Protein AF-A0A2I0VWD5-F1 (afdb_monomer_lite)

InterPro domains:
  IPR056697 Domain of unknown function DUF7795 [PF25071] (15-133)

Radius of gyration: 34.35 Å; chains: 1; bounding box: 67×24×107 Å

Structure (mmCIF, N/CA/C/O backbone):
data_AF-A0A2I0VWD5-F1
#
_entry.id   AF-A0A2I0VWD5-F1
#
loop_
_atom_site.group_PDB
_atom_site.id
_atom_site.type_symbol
_atom_site.label_atom_id
_atom_site.label_alt_id
_atom_site.label_comp_id
_atom_site.label_asym_id
_atom_site.label_entity_id
_atom_site.label_seq_id
_atom_site.pdbx_PDB_ins_code
_atom_site.Cartn_x
_atom_site.Cartn_y
_atom_site.Cartn_z
_atom_site.occupancy
_atom_site.B_iso_or_equiv
_atom_site.auth_seq_id
_atom_site.auth_comp_id
_atom_site.auth_asym_id
_atom_site.auth_atom_id
_atom_site.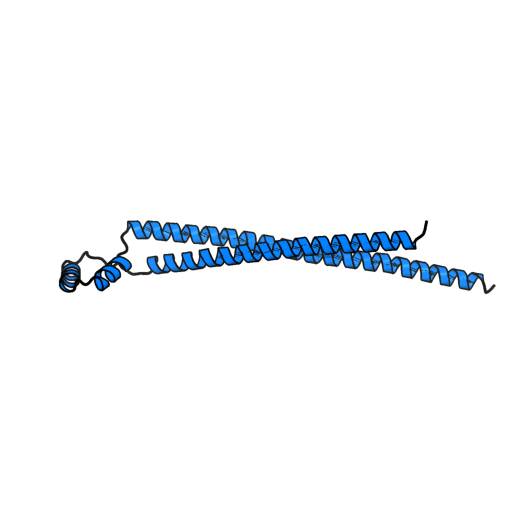pdbx_PDB_model_num
ATOM 1 N N . MET A 1 1 ? 25.908 10.508 -45.726 1.00 53.97 1 MET A N 1
ATOM 2 C CA . MET A 1 1 ? 24.973 10.726 -44.603 1.00 53.97 1 MET A CA 1
ATOM 3 C C . MET A 1 1 ? 25.135 9.474 -43.793 1.00 53.97 1 MET A C 1
ATOM 5 O O . MET A 1 1 ? 24.752 8.406 -44.255 1.00 53.97 1 MET A O 1
ATOM 9 N N . ASP A 1 2 ? 25.972 9.599 -42.779 1.00 61.66 2 ASP A N 1
ATOM 10 C CA . ASP A 1 2 ? 26.918 8.547 -42.441 1.00 61.66 2 ASP A CA 1
ATOM 11 C C . ASP A 1 2 ? 26.280 7.598 -41.437 1.00 61.66 2 ASP A C 1
ATOM 13 O O . ASP A 1 2 ? 25.639 8.041 -40.486 1.00 61.66 2 ASP A O 1
ATOM 17 N N . HIS A 1 3 ? 26.426 6.294 -41.679 1.00 63.81 3 HIS A N 1
ATOM 18 C CA . HIS A 1 3 ? 25.896 5.229 -40.823 1.00 63.81 3 HIS A CA 1
ATOM 19 C C . HIS A 1 3 ? 26.269 5.414 -39.342 1.00 63.81 3 HIS A C 1
ATOM 21 O O . HIS A 1 3 ? 25.515 5.005 -38.468 1.00 63.81 3 HIS A O 1
ATOM 27 N N . GLU A 1 4 ? 27.386 6.086 -39.072 1.00 67.25 4 GLU A N 1
ATOM 28 C CA . GLU A 1 4 ? 27.873 6.444 -37.739 1.00 67.25 4 GLU A CA 1
ATOM 29 C C . GLU A 1 4 ? 26.932 7.413 -36.996 1.00 67.25 4 GLU A C 1
ATOM 31 O O . GLU A 1 4 ? 26.624 7.188 -35.831 1.00 67.25 4 GLU A O 1
ATOM 36 N N . VAL A 1 5 ? 26.366 8.411 -37.687 1.00 72.38 5 VAL A N 1
ATOM 37 C CA . VAL A 1 5 ? 25.416 9.379 -37.101 1.00 72.38 5 VAL A CA 1
ATOM 38 C C . VAL A 1 5 ? 24.067 8.724 -36.784 1.00 72.38 5 VAL A C 1
ATOM 40 O O . VAL A 1 5 ? 23.422 9.068 -35.799 1.00 72.38 5 VAL A O 1
ATOM 43 N N . LEU A 1 6 ? 23.634 7.759 -37.604 1.00 71.50 6 LEU A N 1
ATOM 44 C CA . LEU A 1 6 ? 22.399 7.001 -37.355 1.00 71.50 6 LEU A CA 1
ATOM 45 C C . LEU A 1 6 ? 22.547 6.023 -36.181 1.00 71.50 6 LEU A C 1
ATOM 47 O O . LEU A 1 6 ? 21.576 5.777 -35.470 1.00 71.50 6 LEU A O 1
ATOM 51 N N . LEU A 1 7 ? 23.748 5.473 -35.981 1.00 70.31 7 LEU A N 1
ATOM 52 C CA . LEU A 1 7 ? 24.049 4.580 -34.865 1.00 70.31 7 LEU A CA 1
ATOM 53 C C . LEU A 1 7 ? 24.069 5.345 -33.532 1.00 70.31 7 LEU A C 1
ATOM 55 O O . LEU A 1 7 ? 23.516 4.868 -32.545 1.00 70.31 7 LEU A O 1
ATOM 59 N N . GLU A 1 8 ? 24.669 6.536 -33.518 1.00 76.19 8 GLU A N 1
ATOM 60 C CA . GLU A 1 8 ? 24.737 7.405 -32.338 1.00 76.19 8 GLU A CA 1
ATOM 61 C C . GLU A 1 8 ? 23.337 7.880 -31.903 1.00 76.19 8 GLU A C 1
ATOM 63 O O . GLU A 1 8 ? 22.982 7.743 -30.734 1.00 76.19 8 GLU A O 1
ATOM 68 N N . ASP A 1 9 ? 22.486 8.298 -32.850 1.00 78.31 9 ASP A N 1
ATOM 69 C CA . ASP A 1 9 ? 21.091 8.701 -32.584 1.00 78.31 9 ASP A CA 1
ATOM 70 C C . ASP A 1 9 ? 20.228 7.539 -32.040 1.00 78.31 9 ASP A C 1
ATOM 72 O O . ASP A 1 9 ? 19.385 7.723 -31.158 1.00 78.31 9 ASP A O 1
ATOM 76 N N . LEU A 1 10 ? 20.460 6.308 -32.519 1.00 76.06 10 LEU A N 1
ATOM 77 C CA . LEU A 1 10 ? 19.761 5.112 -32.032 1.00 76.06 10 LEU A CA 1
ATOM 78 C C . LEU A 1 10 ? 20.176 4.738 -30.599 1.00 76.06 10 LEU A C 1
ATOM 80 O O . LEU A 1 10 ? 19.326 4.343 -29.789 1.00 76.06 10 LEU A O 1
ATOM 84 N N . ILE A 1 11 ? 21.465 4.871 -30.277 1.00 80.44 11 ILE A N 1
ATOM 85 C CA . ILE A 1 11 ? 21.999 4.618 -28.934 1.00 80.44 11 ILE A CA 1
ATOM 86 C C . ILE A 1 11 ? 21.446 5.649 -27.948 1.00 80.44 11 ILE A C 1
ATOM 88 O O . ILE A 1 11 ? 20.900 5.250 -26.917 1.00 80.44 11 ILE A O 1
ATOM 92 N N . ASP A 1 12 ? 21.505 6.940 -28.281 1.00 83.31 12 ASP A N 1
ATOM 93 C CA . ASP A 1 12 ? 20.988 8.015 -27.426 1.00 83.31 12 ASP A CA 1
ATOM 94 C C . ASP A 1 12 ? 19.497 7.821 -27.132 1.00 83.31 12 ASP A C 1
ATOM 96 O O . ASP A 1 12 ? 19.069 7.827 -25.976 1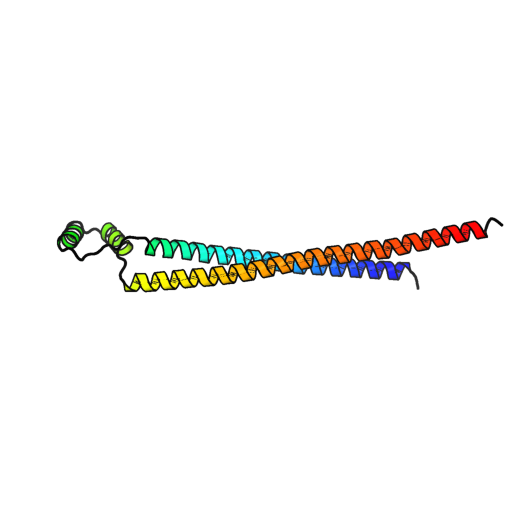.00 83.31 12 ASP A O 1
ATOM 100 N N . LYS A 1 13 ? 18.701 7.502 -28.158 1.00 84.94 13 LYS A N 1
ATOM 101 C CA . LYS A 1 13 ? 17.270 7.224 -27.990 1.00 84.94 13 LYS A CA 1
ATOM 102 C C . LYS A 1 13 ? 16.995 6.013 -27.092 1.00 84.94 13 LYS A C 1
ATOM 104 O O . LYS A 1 13 ? 16.021 6.004 -26.329 1.00 84.94 13 LYS A O 1
ATOM 109 N N . THR A 1 14 ? 17.826 4.977 -27.180 1.00 86.94 14 THR A N 1
ATOM 110 C CA . THR A 1 14 ? 17.715 3.782 -26.331 1.00 86.94 14 THR A CA 1
ATOM 111 C C . THR A 1 14 ? 18.040 4.120 -24.877 1.00 86.94 14 THR A C 1
ATOM 113 O O . THR A 1 14 ? 17.294 3.731 -23.974 1.00 86.94 14 THR A O 1
ATOM 116 N N . VAL A 1 15 ? 19.107 4.888 -24.646 1.00 89.62 15 VAL A N 1
ATOM 117 C CA . VAL A 1 15 ? 19.515 5.361 -23.316 1.00 89.62 15 VAL A CA 1
ATOM 118 C C . VAL A 1 15 ? 18.426 6.228 -22.686 1.00 89.62 15 VAL A C 1
ATOM 120 O O . VAL A 1 15 ? 18.038 5.963 -21.547 1.00 89.62 15 VAL A O 1
ATOM 123 N N . ASP A 1 16 ? 17.869 7.185 -23.429 1.00 91.12 16 ASP A N 1
ATOM 124 C CA . ASP A 1 16 ? 16.774 8.041 -22.961 1.00 91.12 16 ASP A CA 1
ATOM 125 C C . ASP A 1 16 ? 15.539 7.223 -22.566 1.00 91.12 16 ASP A C 1
ATOM 127 O O . ASP A 1 16 ? 14.920 7.456 -21.524 1.00 91.12 16 ASP A O 1
ATOM 131 N N . THR A 1 17 ? 15.202 6.207 -23.365 1.00 92.88 17 THR A N 1
ATOM 132 C CA . THR A 1 17 ? 14.058 5.330 -23.086 1.00 92.88 17 THR A CA 1
ATOM 133 C C . THR A 1 17 ? 14.280 4.512 -21.811 1.00 92.88 17 THR A C 1
ATOM 135 O O . THR A 1 17 ? 13.387 4.424 -20.965 1.00 92.88 17 THR A O 1
ATOM 138 N N . ILE A 1 18 ? 15.473 3.937 -21.631 1.00 92.94 18 ILE A N 1
ATOM 139 C CA . ILE A 1 18 ? 15.828 3.189 -20.415 1.00 92.94 18 ILE A CA 1
ATOM 140 C C . ILE A 1 18 ? 15.822 4.112 -19.195 1.00 92.94 18 ILE A C 1
ATOM 142 O O . ILE A 1 18 ? 15.315 3.731 -18.136 1.00 92.94 18 ILE A O 1
ATOM 146 N N . PHE A 1 19 ? 16.347 5.329 -19.335 1.00 94.12 19 PHE A N 1
ATOM 147 C CA . PHE A 1 19 ? 16.345 6.315 -18.263 1.00 94.12 19 PHE A CA 1
ATOM 148 C C . PHE A 1 19 ? 14.917 6.675 -17.842 1.00 94.12 19 PHE A C 1
ATOM 150 O O . PHE A 1 19 ? 14.618 6.700 -16.647 1.00 94.12 19 PHE A O 1
ATOM 157 N N . GLN A 1 20 ? 14.004 6.859 -18.798 1.00 96.62 20 GLN A N 1
ATOM 158 C CA . GLN A 1 20 ? 12.598 7.116 -18.495 1.00 96.62 20 GLN A CA 1
ATOM 159 C C . GLN A 1 20 ? 11.940 5.941 -17.753 1.00 96.62 20 GLN A C 1
ATOM 161 O O . GLN A 1 20 ? 11.239 6.160 -16.765 1.00 96.62 20 GLN A O 1
ATOM 166 N N . ILE A 1 21 ? 12.216 4.696 -18.157 1.00 96.75 21 ILE A N 1
ATOM 167 C CA . ILE A 1 21 ? 11.727 3.504 -17.443 1.00 96.75 21 ILE A CA 1
ATOM 168 C C . ILE A 1 21 ? 12.260 3.468 -16.009 1.00 96.75 21 ILE A C 1
ATOM 170 O O . ILE A 1 21 ? 11.514 3.146 -15.085 1.00 96.75 21 ILE A O 1
ATOM 174 N N . PHE A 1 22 ? 13.530 3.820 -15.802 1.00 95.94 22 PHE A N 1
ATOM 175 C CA . PHE A 1 22 ? 14.112 3.903 -14.465 1.00 95.94 22 PHE A CA 1
ATOM 176 C C . PHE A 1 22 ? 13.421 4.970 -13.606 1.00 95.94 22 PHE A C 1
ATOM 178 O O . PHE A 1 22 ? 13.079 4.700 -12.453 1.00 95.94 22 PHE A O 1
ATOM 185 N N . VAL A 1 23 ? 13.159 6.156 -14.160 1.00 98.12 23 VAL A N 1
ATOM 186 C CA . VAL A 1 23 ? 12.415 7.219 -13.467 1.00 98.12 23 VAL A CA 1
ATOM 187 C C . VAL A 1 23 ? 11.016 6.738 -13.072 1.00 98.12 23 VAL A C 1
ATOM 189 O O . VAL A 1 23 ? 10.614 6.895 -11.916 1.00 98.12 23 VAL A O 1
ATOM 192 N N . ASP A 1 24 ? 10.294 6.099 -13.993 1.00 98.25 24 ASP A N 1
ATOM 193 C CA . ASP A 1 24 ? 8.957 5.566 -13.727 1.00 98.25 24 ASP A CA 1
ATOM 194 C C . ASP A 1 24 ? 8.982 4.461 -12.664 1.00 98.25 24 ASP A C 1
ATOM 196 O O . ASP A 1 24 ? 8.124 4.433 -11.774 1.00 98.25 24 ASP A O 1
ATOM 200 N N . PHE A 1 25 ? 9.996 3.594 -12.705 1.00 98.19 25 PHE A N 1
ATOM 201 C CA . PHE A 1 25 ? 10.218 2.541 -11.718 1.00 98.19 25 PHE A CA 1
ATOM 202 C C . PHE A 1 25 ? 10.432 3.133 -10.322 1.00 98.19 25 PHE A C 1
ATOM 204 O O . PHE A 1 25 ? 9.732 2.766 -9.378 1.00 98.19 25 PHE A O 1
ATOM 211 N N . MET A 1 26 ? 11.331 4.113 -10.192 1.00 98.25 26 MET A N 1
ATOM 212 C CA . MET A 1 26 ? 11.594 4.788 -8.919 1.00 98.25 26 MET A CA 1
ATOM 213 C C . MET A 1 26 ? 10.349 5.499 -8.379 1.00 98.25 26 MET A C 1
ATOM 215 O O . MET A 1 26 ? 10.068 5.432 -7.182 1.00 98.25 26 MET A O 1
ATOM 219 N N . ALA A 1 27 ? 9.546 6.110 -9.254 1.00 98.31 27 ALA A N 1
ATOM 220 C CA . ALA A 1 27 ? 8.281 6.717 -8.858 1.00 98.31 27 ALA A CA 1
ATOM 221 C C . ALA A 1 27 ? 7.268 5.684 -8.328 1.00 98.31 27 ALA A C 1
ATOM 223 O O . ALA A 1 27 ? 6.472 5.999 -7.441 1.00 98.31 27 ALA A O 1
ATOM 224 N N . ARG A 1 28 ? 7.266 4.448 -8.849 1.00 98.31 28 ARG A N 1
ATOM 225 C CA . ARG A 1 28 ? 6.420 3.361 -8.325 1.00 98.31 28 ARG A CA 1
ATOM 226 C C . ARG A 1 28 ? 6.939 2.777 -7.017 1.00 98.31 28 ARG A C 1
ATOM 228 O O . ARG A 1 28 ? 6.118 2.512 -6.142 1.00 98.31 28 ARG A O 1
ATOM 235 N N . CYS A 1 29 ? 8.255 2.678 -6.835 1.00 98.00 29 CYS A N 1
ATOM 236 C CA . CYS A 1 29 ? 8.849 2.334 -5.541 1.00 98.00 29 CYS A CA 1
ATOM 237 C C . CYS A 1 29 ? 8.448 3.340 -4.452 1.00 98.00 29 CYS A C 1
ATOM 239 O O . CYS A 1 29 ? 7.953 2.931 -3.407 1.00 98.00 29 CYS A O 1
ATOM 241 N N . ALA A 1 30 ? 8.550 4.645 -4.727 1.00 98.38 30 ALA A N 1
ATOM 242 C CA . ALA A 1 30 ? 8.150 5.683 -3.773 1.00 98.38 30 ALA A CA 1
ATOM 243 C C . ALA A 1 30 ? 6.664 5.571 -3.377 1.00 98.38 30 ALA A C 1
ATOM 245 O O . ALA A 1 30 ? 6.325 5.572 -2.197 1.00 98.38 30 ALA A O 1
ATOM 246 N N . LYS A 1 31 ? 5.765 5.373 -4.352 1.00 97.94 31 LYS A N 1
ATOM 247 C CA . LYS A 1 31 ? 4.333 5.142 -4.076 1.00 97.94 31 LYS A CA 1
ATOM 248 C C . LYS A 1 31 ? 4.084 3.884 -3.246 1.00 97.94 31 LYS A C 1
ATOM 250 O O . LYS A 1 31 ? 3.145 3.847 -2.453 1.00 97.94 31 LYS A O 1
ATOM 255 N N . PHE A 1 32 ? 4.880 2.838 -3.454 1.00 97.62 32 PHE A N 1
ATOM 256 C CA . PHE A 1 32 ? 4.781 1.612 -2.671 1.00 97.62 32 PHE A CA 1
ATOM 257 C C . PHE A 1 32 ? 5.200 1.849 -1.213 1.00 97.62 32 PHE A C 1
ATOM 259 O O . PHE A 1 32 ? 4.511 1.387 -0.306 1.00 97.62 32 PHE A O 1
ATOM 266 N N . GLU A 1 33 ? 6.271 2.611 -0.980 1.00 97.56 33 GLU A N 1
ATOM 267 C CA . GLU A 1 33 ? 6.711 3.010 0.364 1.00 97.56 33 GLU A CA 1
ATOM 268 C C . GLU A 1 33 ? 5.649 3.850 1.089 1.00 97.56 33 GLU A C 1
ATOM 270 O O . GLU A 1 33 ? 5.302 3.544 2.229 1.00 97.56 33 GLU A O 1
ATOM 275 N N . GLU A 1 34 ? 5.055 4.839 0.412 1.00 97.31 34 GLU A N 1
ATOM 276 C CA . GLU A 1 34 ? 3.944 5.638 0.955 1.00 97.31 34 GLU A CA 1
ATOM 277 C C . GLU A 1 34 ? 2.750 4.760 1.362 1.00 97.31 34 GLU A C 1
ATOM 279 O O . GLU A 1 34 ? 2.126 4.956 2.409 1.00 97.31 34 GLU A O 1
ATOM 284 N N . LEU A 1 35 ? 2.425 3.763 0.536 1.00 96.75 35 LEU A N 1
ATOM 285 C CA . LEU A 1 35 ? 1.341 2.827 0.809 1.00 96.75 35 LEU A CA 1
ATOM 286 C C . LEU A 1 35 ? 1.659 1.914 2.000 1.00 96.75 35 LEU A C 1
ATOM 288 O O . LEU A 1 35 ? 0.761 1.609 2.790 1.00 96.75 35 LEU A O 1
ATOM 292 N N . ALA A 1 36 ? 2.917 1.491 2.138 1.00 95.62 36 ALA A N 1
ATOM 293 C CA . ALA A 1 36 ? 3.383 0.672 3.250 1.00 95.62 36 ALA A CA 1
ATOM 294 C C . ALA A 1 36 ? 3.311 1.437 4.581 1.00 95.62 36 ALA A C 1
ATOM 296 O O . ALA A 1 36 ? 2.749 0.910 5.543 1.00 95.62 36 ALA A O 1
ATOM 297 N N . ASP A 1 37 ? 3.782 2.687 4.616 1.00 96.62 37 ASP A N 1
ATOM 298 C CA . ASP A 1 37 ? 3.705 3.563 5.795 1.00 96.62 37 ASP A CA 1
ATOM 299 C C . ASP A 1 37 ? 2.248 3.806 6.219 1.00 96.62 37 ASP A C 1
ATOM 301 O O . ASP A 1 37 ? 1.846 3.569 7.366 1.00 96.62 37 ASP A O 1
ATOM 305 N N . ALA A 1 38 ? 1.393 4.157 5.256 1.00 95.19 38 ALA A N 1
ATOM 306 C CA . ALA A 1 38 ? -0.025 4.339 5.526 1.00 95.19 38 ALA A CA 1
ATOM 307 C C . ALA A 1 38 ? -0.688 3.027 6.005 1.00 95.19 38 ALA A C 1
ATOM 309 O O . ALA A 1 38 ? -1.553 3.046 6.887 1.00 95.19 38 ALA A O 1
ATOM 310 N N . GLY A 1 39 ? -0.280 1.880 5.451 1.00 95.50 39 GLY A N 1
ATOM 311 C CA . GLY A 1 39 ? -0.718 0.549 5.873 1.00 95.50 39 GLY A CA 1
ATOM 312 C C . GLY A 1 39 ? -0.323 0.216 7.312 1.00 95.50 39 GLY A C 1
ATOM 313 O O . GLY A 1 39 ? -1.157 -0.284 8.072 1.00 95.50 39 GLY A O 1
ATOM 314 N N . GLU A 1 40 ? 0.898 0.556 7.728 1.00 95.75 40 GLU A N 1
ATOM 315 C CA . GLU A 1 40 ? 1.349 0.402 9.115 1.00 95.75 40 GLU A CA 1
ATOM 316 C C . GLU A 1 40 ? 0.454 1.192 10.081 1.00 95.75 40 GLU A C 1
ATOM 318 O O . GLU A 1 40 ? 0.028 0.670 11.119 1.00 95.75 40 GLU A O 1
ATOM 323 N N . GLY A 1 41 ? 0.092 2.426 9.716 1.00 94.69 41 GLY A N 1
ATOM 324 C CA . GLY A 1 41 ? -0.843 3.248 10.484 1.00 94.69 41 GLY A CA 1
ATOM 325 C C . GLY A 1 41 ? -2.190 2.553 10.719 1.00 94.69 41 GLY A C 1
ATOM 326 O O . GLY A 1 41 ? -2.673 2.484 11.857 1.00 94.69 41 GLY A O 1
ATOM 327 N N . PHE A 1 42 ? -2.779 1.973 9.668 1.00 93.38 42 PHE A N 1
ATOM 328 C CA . PHE A 1 42 ? -4.043 1.239 9.784 1.00 93.38 42 PHE A CA 1
ATOM 329 C C . PHE A 1 42 ? -3.909 -0.068 10.566 1.00 93.38 42 PHE A C 1
ATOM 331 O O . PHE A 1 42 ? -4.818 -0.384 11.334 1.00 93.38 42 PHE A O 1
ATOM 338 N N . LEU A 1 43 ? -2.796 -0.798 10.440 1.00 94.94 43 LEU A N 1
ATOM 339 C CA . LEU A 1 43 ? -2.528 -1.993 11.250 1.00 94.94 43 LEU A CA 1
ATOM 340 C C . LEU A 1 43 ? -2.454 -1.648 12.737 1.00 94.94 43 LEU A C 1
ATOM 342 O O . LEU A 1 43 ? -3.085 -2.309 13.562 1.00 94.94 43 LEU A O 1
ATOM 346 N N . ARG A 1 44 ? -1.744 -0.574 13.091 1.00 93.94 44 ARG A N 1
ATOM 347 C CA . ARG A 1 44 ? -1.663 -0.096 14.477 1.00 93.94 44 ARG A CA 1
ATOM 348 C C . ARG A 1 44 ? -3.043 0.279 15.021 1.00 93.94 44 ARG A C 1
ATOM 350 O O . ARG A 1 44 ? -3.364 -0.049 16.164 1.00 93.94 44 ARG A O 1
ATOM 357 N N . GLY A 1 45 ? -3.865 0.942 14.203 1.00 90.69 45 GLY A N 1
ATOM 358 C CA . GLY A 1 45 ? -5.261 1.246 14.525 1.00 90.69 45 GLY A CA 1
ATOM 359 C C . GLY A 1 45 ? -6.100 -0.017 14.727 1.00 90.69 45 GLY A C 1
ATOM 360 O O . GLY A 1 45 ? -6.801 -0.136 15.729 1.00 90.69 45 GLY A O 1
ATOM 361 N N . PHE A 1 46 ? -5.962 -0.994 13.831 1.00 91.75 46 PHE A N 1
ATOM 362 C CA . PHE A 1 46 ? -6.657 -2.275 13.907 1.00 91.75 46 PHE A CA 1
ATOM 363 C C . PHE A 1 46 ? -6.334 -3.020 15.209 1.00 91.75 46 PHE A C 1
ATOM 365 O O . PHE A 1 46 ? -7.250 -3.407 15.931 1.00 91.75 46 PHE A O 1
ATOM 372 N N . TYR A 1 47 ? -5.050 -3.162 15.559 1.00 90.38 47 TYR A N 1
ATOM 373 C CA . TYR A 1 47 ? -4.641 -3.828 16.800 1.00 90.38 47 TYR A CA 1
ATOM 374 C C . TYR A 1 47 ? -5.148 -3.108 18.049 1.00 90.38 47 TYR A C 1
ATOM 376 O O . TYR A 1 47 ? -5.612 -3.756 18.986 1.00 90.38 47 TYR A O 1
ATOM 384 N N . ARG A 1 48 ? -5.109 -1.771 18.057 1.00 87.75 48 ARG A N 1
ATOM 385 C CA . ARG A 1 48 ? -5.635 -0.965 19.165 1.00 87.75 48 ARG A CA 1
ATOM 386 C C . ARG A 1 48 ? -7.124 -1.224 19.384 1.00 87.75 48 ARG A C 1
ATOM 388 O O . ARG A 1 48 ? -7.534 -1.510 20.504 1.00 87.75 48 ARG A O 1
ATOM 395 N N . GLU A 1 49 ? -7.928 -1.130 18.330 1.00 86.50 49 GLU A N 1
ATOM 396 C CA . GLU A 1 49 ? -9.379 -1.316 18.432 1.00 86.50 49 GLU A CA 1
ATOM 397 C C . GLU A 1 49 ? -9.737 -2.781 18.741 1.00 86.50 49 GLU A C 1
ATOM 399 O O . GLU A 1 49 ? -10.662 -3.045 19.512 1.00 86.50 49 GLU A O 1
ATOM 404 N N . GLN A 1 50 ? -8.964 -3.743 18.224 1.00 86.75 50 GLN A N 1
ATOM 405 C CA . GLN A 1 50 ? -9.110 -5.161 18.555 1.00 86.75 50 GLN A CA 1
ATOM 406 C C . GLN A 1 50 ? -8.860 -5.424 20.042 1.00 86.75 50 GLN A C 1
ATOM 408 O O . GLN A 1 50 ? -9.623 -6.161 20.666 1.00 86.75 50 GLN A O 1
ATOM 413 N N . GLU A 1 51 ? -7.816 -4.824 20.613 1.00 84.88 51 GLU A N 1
ATOM 414 C CA . GLU A 1 51 ? -7.493 -4.972 22.030 1.00 84.88 51 GLU A CA 1
ATOM 415 C C . GLU A 1 51 ? -8.618 -4.423 22.910 1.00 84.88 51 GLU A C 1
ATOM 417 O O . GLU A 1 51 ? -9.050 -5.085 23.851 1.00 84.88 51 GLU A O 1
ATOM 422 N N . ILE A 1 52 ? -9.182 -3.266 22.552 1.00 78.88 52 ILE A N 1
ATOM 423 C CA . ILE A 1 52 ? -10.331 -2.703 23.272 1.00 78.88 52 ILE A CA 1
ATOM 424 C C . ILE A 1 52 ? -11.546 -3.640 23.193 1.00 78.88 52 ILE A C 1
ATOM 426 O O . ILE A 1 52 ? -12.245 -3.816 24.189 1.00 78.88 52 ILE A O 1
ATOM 430 N N . CYS A 1 53 ? -11.791 -4.272 22.042 1.00 77.75 53 CYS A N 1
ATOM 431 C CA . CYS A 1 53 ? -12.887 -5.234 21.884 1.00 77.75 53 CYS A CA 1
ATOM 432 C C . CYS A 1 53 ? -12.666 -6.543 22.663 1.00 77.75 53 C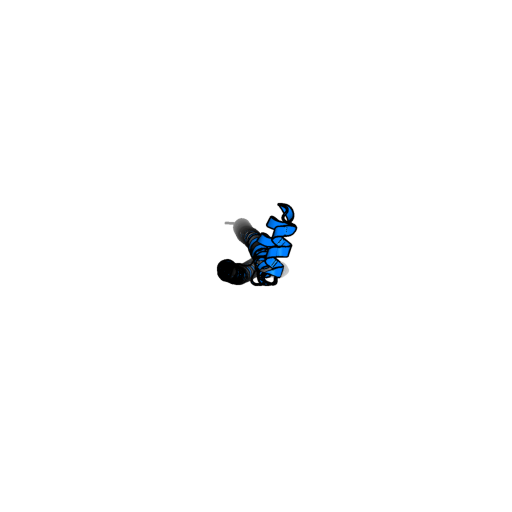YS A C 1
ATOM 434 O O . CYS A 1 53 ? -13.639 -7.194 23.035 1.00 77.75 53 CYS A O 1
ATOM 436 N N . ARG A 1 54 ? -11.410 -6.947 22.899 1.00 79.44 54 ARG A N 1
ATOM 437 C CA . ARG A 1 54 ? -11.064 -8.154 23.673 1.00 79.44 54 ARG A CA 1
ATOM 438 C C . ARG A 1 54 ? -11.172 -7.959 25.179 1.00 79.44 54 ARG A C 1
ATOM 440 O O . ARG A 1 54 ? -11.298 -8.948 25.899 1.00 79.44 54 ARG A O 1
ATOM 447 N N . ARG A 1 55 ? -11.105 -6.717 25.663 1.00 74.44 55 ARG A N 1
ATOM 448 C CA . ARG A 1 55 ? -11.199 -6.437 27.097 1.00 74.44 55 ARG A CA 1
ATOM 449 C C . ARG A 1 55 ? -12.567 -6.874 27.633 1.00 74.44 55 ARG A C 1
ATOM 451 O O . ARG A 1 55 ? -13.590 -6.456 27.082 1.00 74.44 55 ARG A O 1
ATOM 458 N N . PRO A 1 56 ? -12.606 -7.690 28.703 1.00 66.44 56 PRO A N 1
ATOM 459 C CA . PRO A 1 56 ? -13.859 -8.065 29.331 1.00 66.44 56 PRO A CA 1
ATOM 460 C C . PRO A 1 56 ? -14.565 -6.802 29.845 1.00 66.44 56 PRO A C 1
ATOM 462 O O . PRO A 1 56 ? -13.906 -5.927 30.412 1.00 66.44 56 PRO A O 1
ATOM 465 N N . PRO A 1 57 ? -15.887 -6.673 29.659 1.00 65.75 57 PRO A N 1
ATOM 466 C CA . PRO A 1 57 ? -16.605 -5.514 30.158 1.00 65.75 57 PRO A CA 1
ATOM 467 C C . PRO A 1 57 ? -16.569 -5.512 31.688 1.00 65.75 57 PRO A C 1
ATOM 469 O O . PRO A 1 57 ? -16.962 -6.492 32.326 1.00 65.75 57 PRO A O 1
ATOM 472 N N . LEU A 1 58 ? -16.139 -4.404 32.290 1.00 64.56 58 LEU A N 1
ATOM 473 C CA . LEU A 1 58 ? -16.371 -4.169 33.713 1.00 64.56 58 LEU A CA 1
ATOM 474 C C . LEU A 1 58 ? -17.847 -3.823 33.915 1.00 64.56 58 LEU A C 1
ATOM 476 O O . LEU A 1 58 ? -18.269 -2.679 33.763 1.00 64.56 58 LEU A O 1
ATOM 480 N N . TYR A 1 59 ? -18.660 -4.825 34.232 1.00 61.19 59 TYR A N 1
ATOM 481 C CA . TYR A 1 59 ? -20.059 -4.602 34.565 1.00 61.19 59 TYR A CA 1
ATOM 482 C C . TYR A 1 59 ? -20.177 -4.071 35.999 1.00 61.19 59 TYR A C 1
ATOM 484 O O . TYR A 1 59 ? -20.069 -4.823 36.965 1.00 61.19 59 TYR A O 1
ATOM 492 N N . LYS A 1 60 ? -20.488 -2.778 36.144 1.00 59.81 60 LYS A N 1
ATOM 493 C CA . LYS A 1 60 ? -20.956 -2.157 37.401 1.00 59.81 60 LYS A CA 1
ATOM 494 C C . LYS A 1 60 ? -22.387 -2.585 37.780 1.00 59.81 60 LYS A C 1
ATOM 496 O O . LYS A 1 60 ? -23.158 -1.828 38.346 1.00 59.81 60 LYS A O 1
ATOM 501 N N . THR A 1 61 ? -22.809 -3.788 37.397 1.00 61.56 61 THR A N 1
ATOM 502 C CA . THR A 1 61 ? -24.184 -4.262 37.637 1.00 61.56 61 THR A CA 1
ATOM 503 C C . THR A 1 61 ? -24.362 -4.853 39.032 1.00 61.56 61 THR A C 1
ATOM 505 O O . THR A 1 61 ? -25.489 -5.062 39.469 1.00 61.56 61 THR A O 1
ATOM 508 N N . SER A 1 62 ? -23.265 -5.154 39.727 1.00 73.31 62 SER A N 1
ATOM 509 C CA . SER A 1 62 ? -23.278 -5.651 41.101 1.00 73.31 62 SER A CA 1
ATOM 510 C C . SER A 1 62 ? -23.106 -4.488 42.070 1.00 73.31 62 SER A C 1
ATOM 512 O O . SER A 1 62 ? -22.106 -3.774 41.990 1.00 73.31 62 SER A O 1
ATOM 514 N N . SER A 1 63 ? -24.031 -4.349 43.025 1.00 78.00 63 SER A N 1
ATOM 515 C CA . SER A 1 63 ? -23.926 -3.357 44.104 1.00 78.00 63 SER A CA 1
ATOM 516 C C . SER A 1 63 ? -22.620 -3.503 44.883 1.00 78.00 63 SER A C 1
ATOM 518 O O . SER A 1 63 ? -22.022 -2.506 45.256 1.00 78.00 63 SER A O 1
ATOM 520 N N . VAL A 1 64 ? -22.131 -4.735 45.049 1.00 80.44 64 VAL A N 1
ATOM 521 C CA . VAL A 1 64 ? -20.867 -5.033 45.734 1.00 80.44 64 VAL A CA 1
ATOM 522 C C . VAL A 1 64 ? -19.669 -4.503 44.945 1.00 80.44 64 VAL A C 1
ATOM 524 O O . VAL A 1 64 ? -18.742 -3.959 45.531 1.00 80.44 64 VAL A O 1
ATOM 527 N N . VAL A 1 65 ? -19.675 -4.634 43.614 1.00 77.38 65 VAL A N 1
ATOM 528 C CA . VAL A 1 65 ? -18.582 -4.122 42.766 1.00 77.38 65 VAL A CA 1
ATOM 529 C C . VAL A 1 65 ? -18.573 -2.597 42.773 1.00 77.38 65 VAL A C 1
ATOM 531 O O . VAL A 1 65 ? -17.508 -1.998 42.895 1.00 77.38 65 VAL A O 1
ATOM 534 N N . ASP A 1 66 ? -19.747 -1.969 42.703 1.00 80.31 66 ASP A N 1
ATOM 535 C CA . ASP A 1 66 ? -19.861 -0.513 42.806 1.00 80.31 66 ASP A CA 1
ATOM 536 C C . ASP A 1 66 ? -19.404 -0.000 44.176 1.00 80.31 66 ASP A C 1
ATOM 538 O O . ASP A 1 66 ? -18.656 0.971 44.257 1.00 80.31 66 ASP A O 1
ATOM 542 N N . GLU A 1 67 ? -19.786 -0.677 45.257 1.00 83.56 67 GLU A N 1
ATOM 543 C CA . GLU A 1 67 ? -19.415 -0.307 46.623 1.00 83.56 67 GLU A CA 1
ATOM 544 C C . GLU A 1 67 ? -17.910 -0.487 46.881 1.00 83.56 67 GLU A C 1
ATOM 546 O O . GLU A 1 67 ? -17.280 0.373 47.500 1.00 83.56 67 GLU A O 1
ATOM 551 N N . VAL A 1 68 ? -17.288 -1.533 46.326 1.00 82.75 68 VAL A N 1
ATOM 552 C CA . VAL A 1 68 ? -15.828 -1.730 46.368 1.00 82.75 68 VAL A CA 1
ATOM 553 C C . VAL A 1 68 ? -15.090 -0.647 45.575 1.00 82.75 68 VAL A C 1
ATOM 555 O O . VAL A 1 68 ? -14.106 -0.101 46.072 1.00 82.75 68 VAL A O 1
ATOM 558 N N . ILE A 1 69 ? -15.560 -0.292 44.373 1.00 80.12 69 ILE A N 1
ATOM 559 C CA . ILE A 1 69 ? -14.936 0.768 43.562 1.00 80.12 69 ILE A CA 1
ATOM 560 C C . ILE A 1 69 ? -15.059 2.121 44.269 1.00 80.12 69 ILE A C 1
ATOM 562 O O . ILE A 1 69 ? -14.082 2.858 44.365 1.00 80.12 69 ILE A O 1
ATOM 566 N N . ASN A 1 70 ? -16.242 2.436 44.797 1.00 83.50 70 ASN A N 1
ATOM 567 C CA . ASN A 1 70 ? -16.500 3.719 45.447 1.00 83.50 70 ASN A CA 1
ATOM 568 C C . ASN A 1 70 ? -15.774 3.855 46.793 1.00 83.50 70 ASN A C 1
ATOM 570 O O . ASN A 1 70 ? -15.347 4.951 47.143 1.00 83.50 70 ASN A O 1
ATOM 574 N N . SER A 1 71 ? -15.599 2.761 47.542 1.00 85.50 71 SER A N 1
ATOM 575 C CA . SER A 1 71 ? -14.851 2.778 48.809 1.00 85.50 71 SER A CA 1
ATOM 576 C C . SER A 1 71 ? -13.336 2.906 48.628 1.00 85.50 71 SER A C 1
ATOM 578 O O . SER A 1 71 ? -12.662 3.368 49.544 1.00 85.50 71 SER A O 1
ATOM 580 N N . ASN A 1 72 ? -12.804 2.543 47.457 1.00 81.94 72 ASN A N 1
ATOM 581 C CA . ASN A 1 72 ? -11.374 2.610 47.128 1.00 81.94 72 ASN A CA 1
ATOM 582 C C . ASN A 1 72 ? -11.064 3.668 46.058 1.00 81.94 72 ASN A C 1
ATOM 584 O O . ASN A 1 72 ? -10.056 3.568 45.360 1.00 81.94 72 ASN A O 1
ATOM 588 N N . TYR A 1 73 ? -11.943 4.659 45.899 1.00 83.06 73 TYR A N 1
ATOM 589 C CA . TYR A 1 73 ? -11.874 5.631 44.816 1.00 83.06 73 TYR A CA 1
ATOM 590 C C . TYR A 1 73 ? -10.575 6.448 44.863 1.00 83.06 73 TYR A C 1
ATOM 592 O O . TYR A 1 73 ? -10.329 7.211 45.798 1.00 83.06 73 TYR A O 1
ATOM 600 N N . THR A 1 74 ? -9.766 6.309 43.818 1.00 87.94 74 THR A N 1
ATOM 601 C CA . THR A 1 74 ? -8.617 7.164 43.508 1.00 87.94 74 THR A CA 1
ATOM 602 C C . THR A 1 74 ? -8.734 7.620 42.059 1.00 87.94 74 THR A C 1
ATOM 604 O O . THR A 1 74 ? -9.383 6.945 41.257 1.00 87.94 74 THR A O 1
ATOM 607 N N . ASP A 1 75 ? -8.097 8.736 41.701 1.00 85.94 75 ASP A N 1
ATOM 608 C CA . ASP A 1 75 ? -8.075 9.212 40.308 1.00 85.94 75 ASP A CA 1
ATOM 609 C C . ASP A 1 75 ? -7.507 8.135 39.364 1.00 85.94 75 ASP A C 1
ATOM 611 O O . ASP A 1 75 ? -8.041 7.881 38.288 1.00 85.94 75 ASP A O 1
ATOM 615 N N . GLU A 1 76 ? -6.494 7.404 39.828 1.00 79.69 76 GLU A N 1
ATOM 616 C CA . GLU A 1 76 ? -5.853 6.308 39.098 1.00 79.69 76 GLU A CA 1
ATOM 617 C C . GLU A 1 76 ? -6.786 5.091 38.916 1.00 79.69 76 GLU A C 1
ATOM 619 O O . GLU A 1 76 ? -6.852 4.498 37.837 1.00 79.69 76 GLU A O 1
ATOM 624 N N . LEU A 1 77 ? -7.577 4.737 39.940 1.00 80.75 77 LEU A N 1
ATOM 625 C CA . LEU A 1 77 ? -8.597 3.689 39.834 1.00 80.75 77 LEU A CA 1
ATOM 626 C C . LEU A 1 77 ? -9.759 4.130 38.937 1.00 80.75 77 LEU A C 1
ATOM 628 O O . LEU A 1 77 ? -10.305 3.305 38.207 1.00 80.75 77 LEU A O 1
ATOM 632 N N . ALA A 1 78 ? -10.135 5.408 38.969 1.00 77.25 78 ALA A N 1
ATOM 633 C CA . ALA A 1 78 ? -11.163 5.959 38.097 1.00 77.25 78 ALA A CA 1
ATOM 634 C C . ALA A 1 78 ? -10.746 5.851 36.624 1.00 77.25 78 ALA A C 1
ATOM 636 O O . ALA A 1 78 ? -11.517 5.327 35.819 1.00 77.25 78 ALA A O 1
ATOM 637 N N . GLU A 1 79 ? -9.507 6.226 36.291 1.00 72.94 79 GLU A N 1
ATOM 638 C CA . GLU A 1 79 ? -8.948 6.051 34.947 1.00 72.94 79 GLU A CA 1
ATOM 639 C C . GLU A 1 79 ? -8.891 4.574 34.534 1.00 72.94 79 GLU A C 1
ATOM 641 O O . GLU A 1 79 ? -9.268 4.225 33.413 1.00 72.94 79 GLU A O 1
ATOM 646 N N . TYR A 1 80 ? -8.480 3.680 35.440 1.00 71.12 80 TYR A N 1
ATOM 647 C CA . TYR A 1 80 ? -8.437 2.240 35.175 1.00 71.12 80 TYR A CA 1
ATOM 648 C C . TYR A 1 80 ? -9.831 1.657 34.904 1.00 71.12 80 TYR A C 1
ATOM 650 O O . TYR A 1 80 ? -10.031 0.893 33.954 1.00 71.12 80 TYR A O 1
ATOM 658 N N . VAL A 1 81 ? -10.813 2.040 35.723 1.00 73.06 81 VAL A N 1
ATOM 659 C CA . VAL A 1 81 ? -12.212 1.639 35.562 1.00 73.06 81 VAL A CA 1
ATOM 660 C C . VAL A 1 81 ? -12.761 2.187 34.252 1.00 73.06 81 VAL A C 1
ATOM 662 O O . VAL A 1 81 ? -13.352 1.424 33.497 1.00 73.06 81 VAL A O 1
ATOM 665 N N . GLU A 1 82 ? -12.535 3.459 33.928 1.00 71.50 82 GLU A N 1
ATOM 666 C CA . GLU A 1 82 ? -13.005 4.075 32.684 1.00 71.50 82 GLU A CA 1
ATOM 667 C C . GLU A 1 82 ? -12.351 3.449 31.440 1.00 71.50 82 GLU A C 1
ATOM 669 O O . GLU A 1 82 ? -13.033 3.188 30.447 1.00 71.50 82 GLU A O 1
ATOM 674 N N . ALA A 1 83 ? -11.071 3.078 31.518 1.00 64.62 83 ALA A N 1
ATOM 675 C CA . ALA A 1 83 ? -10.353 2.373 30.456 1.00 64.62 83 ALA A CA 1
ATOM 676 C C . ALA A 1 83 ? -10.807 0.910 30.244 1.00 64.62 83 ALA A C 1
ATOM 678 O O . ALA A 1 83 ? -10.580 0.347 29.164 1.00 64.62 83 ALA A O 1
ATOM 679 N N . GLY A 1 84 ? -11.411 0.279 31.259 1.00 59.00 84 GLY A N 1
ATOM 680 C CA . GLY A 1 84 ? -11.999 -1.068 31.198 1.00 59.00 84 GLY A CA 1
ATOM 681 C C . GLY A 1 84 ? -13.528 -1.085 31.035 1.00 59.00 84 GLY A C 1
ATOM 682 O O . GLY A 1 84 ? -14.120 -2.129 30.743 1.00 59.00 84 GLY A O 1
ATOM 683 N N . PHE A 1 85 ? -14.191 0.062 31.198 1.00 62.31 85 PHE A N 1
ATOM 684 C CA . PHE A 1 85 ? -15.640 0.196 31.102 1.00 62.31 85 PHE A CA 1
ATOM 685 C C . PHE A 1 85 ? -16.079 0.366 29.642 1.00 62.31 85 PHE A C 1
ATOM 687 O O . PHE A 1 85 ? -16.315 1.463 29.130 1.00 62.31 85 PHE A O 1
ATOM 694 N N . ASN A 1 86 ? -16.233 -0.760 28.950 1.00 62.03 86 ASN A N 1
ATOM 695 C CA . ASN A 1 86 ? -16.815 -0.794 27.611 1.00 62.03 86 ASN A CA 1
ATOM 696 C C . ASN A 1 86 ? -18.337 -0.547 27.673 1.00 62.03 86 ASN A C 1
ATOM 698 O O . ASN A 1 86 ? -19.130 -1.485 27.749 1.00 62.03 86 ASN A O 1
ATOM 702 N N . LYS A 1 87 ? -18.775 0.721 27.595 1.00 63.16 87 LYS A N 1
ATOM 703 C CA . LYS A 1 87 ? -20.183 1.043 27.279 1.00 63.16 87 LYS A CA 1
ATOM 704 C C . LYS A 1 87 ? -20.569 0.354 25.964 1.00 63.16 87 LYS A C 1
ATOM 706 O O . LYS A 1 87 ? -19.785 0.355 25.020 1.00 63.16 87 LYS A O 1
ATOM 711 N N . HIS A 1 88 ? -21.787 -0.175 25.859 1.00 60.06 88 HIS A N 1
ATOM 712 C CA . HIS A 1 88 ? -22.268 -0.832 24.633 1.00 60.06 88 HIS A CA 1
ATOM 713 C C . HIS A 1 88 ? -22.118 0.061 23.380 1.00 60.06 88 HIS A C 1
ATOM 715 O O . HIS A 1 88 ? -21.725 -0.405 22.312 1.00 60.06 88 HIS A O 1
ATOM 721 N N . GLU A 1 89 ? -22.347 1.371 23.515 1.00 62.00 89 GLU A N 1
ATOM 722 C CA . GLU A 1 89 ? -22.111 2.354 22.446 1.00 62.00 89 GLU A CA 1
ATOM 723 C C . GLU A 1 89 ? -20.640 2.438 22.005 1.00 62.00 89 GLU A C 1
ATOM 725 O O . GLU A 1 89 ? -20.359 2.672 20.829 1.00 62.00 89 GLU A O 1
ATOM 730 N N . ASN A 1 90 ? -19.695 2.213 22.923 1.00 71.62 90 ASN A N 1
ATOM 731 C CA . ASN A 1 90 ? -18.266 2.173 22.618 1.00 71.62 90 ASN A CA 1
ATOM 732 C C . ASN A 1 90 ? -17.909 0.891 21.859 1.00 71.62 90 ASN A C 1
ATOM 734 O O . ASN A 1 90 ? -17.130 0.955 20.916 1.00 71.62 90 ASN A O 1
ATOM 738 N N . VAL A 1 91 ? -18.538 -0.246 22.179 1.00 73.75 91 VAL A N 1
ATOM 739 C CA . VAL A 1 91 ? -18.325 -1.511 21.452 1.00 73.75 91 VAL A CA 1
ATOM 740 C C . VAL A 1 91 ? -18.733 -1.377 19.983 1.00 73.75 91 VAL A C 1
ATOM 742 O O . VAL A 1 91 ? -17.942 -1.697 19.100 1.00 73.75 91 VAL A O 1
ATOM 745 N N . VAL A 1 92 ? -19.923 -0.836 19.698 1.00 79.44 92 VAL A N 1
ATOM 746 C CA . VAL A 1 92 ? -20.390 -0.629 18.312 1.00 79.44 92 VAL A CA 1
ATOM 747 C C . VAL A 1 92 ? -19.457 0.314 17.544 1.00 79.44 92 VAL A C 1
ATOM 749 O O . VAL A 1 92 ? -19.105 0.038 16.393 1.00 79.44 92 VAL A O 1
ATOM 752 N N . LYS A 1 93 ? -19.006 1.404 18.180 1.00 84.44 93 LYS A N 1
ATOM 753 C CA . LYS A 1 93 ? -18.034 2.337 17.586 1.00 84.44 93 LYS A CA 1
ATOM 754 C C . LYS A 1 93 ? -16.697 1.655 17.292 1.00 84.44 93 LYS A C 1
ATOM 756 O O . LYS A 1 93 ? -16.176 1.817 16.192 1.00 84.44 93 LYS A O 1
ATOM 761 N N . ASN A 1 94 ? -16.166 0.870 18.225 1.00 82.38 94 ASN A N 1
ATOM 762 C CA . ASN A 1 94 ? -14.869 0.208 18.074 1.00 82.38 94 ASN A CA 1
ATOM 763 C C . ASN A 1 94 ? -14.918 -0.889 17.006 1.00 82.38 94 ASN A C 1
ATOM 765 O O . ASN A 1 94 ? -14.032 -0.954 16.160 1.00 82.38 94 ASN A O 1
ATOM 769 N N . VAL A 1 95 ? -15.998 -1.677 16.948 1.00 87.12 95 VAL A N 1
ATOM 770 C CA . VAL A 1 95 ? -16.223 -2.655 15.867 1.00 87.12 95 VAL A CA 1
ATOM 771 C C . VAL A 1 95 ? -16.327 -1.959 14.506 1.00 87.12 95 VAL A C 1
ATOM 773 O O . VAL A 1 95 ? -15.749 -2.427 13.526 1.00 87.12 95 VAL A O 1
ATOM 776 N N . SER A 1 96 ? -17.003 -0.809 14.437 1.00 89.94 96 SER A N 1
ATOM 777 C CA . SER A 1 96 ? -17.106 -0.027 13.196 1.00 89.94 96 SER A CA 1
ATOM 778 C C . SER A 1 96 ? -15.742 0.499 12.737 1.00 89.94 96 SER A C 1
ATOM 780 O O . SER A 1 96 ? -15.406 0.401 11.555 1.00 89.94 96 SER A O 1
ATOM 782 N N . LYS A 1 97 ? -14.921 1.009 13.663 1.00 90.88 97 LYS A N 1
ATOM 783 C CA . LYS A 1 97 ? -13.541 1.421 13.371 1.00 90.88 97 LYS A CA 1
ATOM 784 C C . LYS A 1 97 ? -12.670 0.243 12.945 1.00 90.88 97 LYS A C 1
ATOM 786 O O . LYS A 1 97 ? -11.939 0.370 11.969 1.00 90.88 97 LYS A O 1
ATOM 791 N N . LEU A 1 98 ? -12.784 -0.900 13.620 1.00 92.06 98 LEU A N 1
ATOM 792 C CA . LEU A 1 98 ? -12.062 -2.123 13.276 1.00 92.06 98 LEU A CA 1
ATOM 793 C C . LEU A 1 98 ? -12.381 -2.559 11.840 1.00 92.06 98 LEU A C 1
ATOM 795 O O . LEU A 1 98 ? -11.473 -2.858 11.065 1.00 92.06 98 LEU A O 1
ATOM 799 N N . ASN A 1 99 ? -13.662 -2.527 11.463 1.00 93.50 99 ASN A N 1
ATOM 800 C CA . ASN A 1 99 ? -14.096 -2.821 10.101 1.00 93.50 99 ASN A CA 1
ATOM 801 C C . ASN A 1 99 ? -13.559 -1.797 9.088 1.00 93.50 99 ASN A C 1
ATOM 803 O O . ASN A 1 99 ? -13.099 -2.180 8.018 1.00 93.50 99 ASN A O 1
ATOM 807 N N . SER A 1 100 ? -13.554 -0.507 9.433 1.00 94.62 100 SER A N 1
ATOM 808 C CA . SER A 1 100 ? -12.957 0.538 8.591 1.00 94.62 100 SER A CA 1
ATOM 809 C C . SER A 1 100 ? -11.460 0.298 8.358 1.00 94.62 100 SER A C 1
ATOM 811 O O . SER A 1 100 ? -11.013 0.287 7.211 1.00 94.62 100 SER A O 1
ATOM 813 N N . CYS A 1 101 ? -10.693 0.010 9.418 1.00 93.94 101 CYS A N 1
ATOM 814 C CA . CYS A 1 101 ? -9.279 -0.356 9.311 1.00 93.94 101 CYS A CA 1
ATOM 815 C C . CYS A 1 101 ? -9.082 -1.577 8.408 1.00 93.94 101 CYS A C 1
ATOM 817 O O . CYS A 1 101 ? -8.227 -1.544 7.528 1.00 93.94 101 CYS A O 1
ATOM 819 N N . LYS A 1 102 ? -9.898 -2.627 8.578 1.00 94.62 102 LYS A N 1
ATOM 820 C CA . LYS A 1 102 ? -9.852 -3.825 7.730 1.00 94.62 102 LYS A CA 1
ATOM 821 C C . LYS A 1 102 ? -10.057 -3.480 6.251 1.00 94.62 102 LYS A C 1
ATOM 823 O O . LYS A 1 102 ? -9.218 -3.842 5.435 1.00 94.62 102 LYS A O 1
ATOM 828 N N . LEU A 1 103 ? -11.130 -2.763 5.915 1.00 96.19 103 LEU A N 1
ATOM 829 C CA . LEU A 1 103 ? -11.444 -2.397 4.528 1.00 96.19 103 LEU A CA 1
ATOM 830 C C . LEU A 1 103 ? -10.329 -1.553 3.895 1.00 96.19 103 LEU A C 1
ATOM 832 O O . LEU A 1 103 ? -9.975 -1.753 2.736 1.00 96.19 103 LEU A O 1
ATOM 836 N N . ARG A 1 104 ? -9.740 -0.628 4.663 1.00 95.75 104 ARG A N 1
ATOM 837 C CA . ARG A 1 104 ? -8.611 0.197 4.204 1.00 95.75 104 ARG A CA 1
ATOM 838 C C . ARG A 1 104 ? -7.352 -0.633 3.957 1.00 95.75 104 ARG A C 1
ATOM 840 O O . ARG A 1 104 ? -6.667 -0.396 2.969 1.00 95.75 104 ARG A O 1
ATOM 847 N N . LEU A 1 105 ? -7.069 -1.615 4.813 1.00 95.81 105 LEU A N 1
ATOM 848 C CA . LEU A 1 105 ? -5.953 -2.545 4.626 1.00 95.81 105 LEU A CA 1
ATOM 849 C C . LEU A 1 105 ? -6.155 -3.448 3.405 1.00 95.81 105 LEU A C 1
ATOM 851 O O . LEU A 1 105 ? -5.214 -3.659 2.648 1.00 95.81 105 LEU A O 1
ATOM 855 N N . GLU A 1 106 ? -7.372 -3.945 3.179 1.00 96.50 106 GLU A N 1
ATOM 856 C CA . GLU A 1 106 ? -7.706 -4.734 1.985 1.00 96.50 106 GLU A CA 1
ATOM 857 C C . GLU A 1 106 ? -7.518 -3.916 0.696 1.00 96.50 106 GLU A C 1
ATOM 859 O O . GLU A 1 106 ? -6.879 -4.393 -0.243 1.00 96.50 106 GLU A O 1
ATOM 864 N N . ASP A 1 107 ? -7.985 -2.663 0.672 1.00 96.44 107 ASP A N 1
ATOM 865 C CA . ASP A 1 107 ? -7.748 -1.716 -0.430 1.00 96.44 107 ASP A CA 1
ATOM 866 C C . ASP A 1 107 ? -6.246 -1.491 -0.677 1.00 96.44 107 ASP A C 1
ATOM 868 O O . ASP A 1 107 ? -5.782 -1.506 -1.819 1.00 96.44 107 ASP A O 1
ATOM 872 N N . TYR A 1 108 ? -5.455 -1.346 0.388 1.00 95.88 108 TYR A N 1
ATOM 873 C CA . TYR A 1 108 ? -4.009 -1.155 0.270 1.00 95.88 108 TYR A CA 1
ATOM 874 C C . TYR A 1 108 ? -3.294 -2.405 -0.229 1.00 95.88 108 TYR A C 1
ATOM 876 O O . TYR A 1 108 ? -2.394 -2.293 -1.053 1.00 95.88 108 TYR A O 1
ATOM 884 N N . LEU A 1 109 ? -3.724 -3.600 0.172 1.00 95.88 109 LEU A N 1
ATOM 885 C CA . LEU A 1 109 ? -3.181 -4.844 -0.374 1.00 95.88 109 LEU A CA 1
ATOM 886 C C . LEU A 1 109 ? -3.447 -4.974 -1.877 1.00 95.88 109 LEU A C 1
ATOM 888 O O . LEU A 1 109 ? -2.579 -5.445 -2.609 1.00 95.88 109 LEU A O 1
ATOM 892 N N . ILE A 1 110 ? -4.623 -4.552 -2.350 1.00 97.75 110 ILE A N 1
ATOM 893 C CA . ILE A 1 110 ? -4.940 -4.544 -3.785 1.00 97.75 110 ILE A CA 1
ATOM 894 C C . ILE A 1 110 ? -4.028 -3.555 -4.518 1.00 97.75 110 ILE A C 1
ATOM 896 O O . ILE A 1 110 ? -3.397 -3.924 -5.505 1.00 97.75 110 ILE A O 1
ATOM 900 N N . LYS A 1 111 ? -3.899 -2.325 -4.011 1.00 97.75 111 LYS A N 1
ATOM 901 C CA . LYS A 1 111 ? -3.026 -1.296 -4.603 1.00 97.75 111 LYS A CA 1
ATOM 902 C C . LYS A 1 111 ? -1.555 -1.707 -4.620 1.00 97.75 111 LYS A C 1
ATOM 904 O O . LYS A 1 111 ? -0.880 -1.492 -5.619 1.00 97.75 111 LYS A O 1
ATOM 909 N N . ALA A 1 112 ? -1.075 -2.336 -3.549 1.00 97.44 112 ALA A N 1
ATOM 910 C CA . ALA A 1 112 ? 0.290 -2.836 -3.449 1.00 97.44 112 ALA A CA 1
ATOM 911 C C . ALA A 1 112 ? 0.571 -3.901 -4.514 1.00 97.44 112 ALA A C 1
ATOM 913 O O . ALA A 1 112 ? 1.609 -3.850 -5.162 1.00 97.44 112 ALA A O 1
ATOM 914 N N . LYS A 1 113 ? -0.372 -4.827 -4.741 1.00 97.69 113 LYS A N 1
ATOM 915 C CA . LYS A 1 113 ? -0.257 -5.833 -5.808 1.00 97.69 113 LYS A CA 1
ATOM 916 C C . LYS A 1 113 ? -0.170 -5.191 -7.189 1.00 97.69 113 LYS A C 1
ATOM 918 O O . LYS A 1 113 ? 0.743 -5.515 -7.930 1.00 97.69 113 LYS A O 1
ATOM 923 N N . VAL A 1 114 ? -1.048 -4.230 -7.485 1.00 98.25 114 VAL A N 1
ATOM 924 C CA . VAL A 1 114 ? -1.012 -3.496 -8.762 1.00 98.25 114 VAL A CA 1
ATOM 925 C C . VAL A 1 114 ? 0.343 -2.812 -8.968 1.00 98.25 114 VAL A C 1
ATOM 927 O O . VAL A 1 114 ? 0.922 -2.922 -10.041 1.00 98.25 114 VAL A O 1
ATOM 930 N N . LEU A 1 115 ? 0.886 -2.154 -7.939 1.00 98.12 115 LEU A N 1
ATOM 931 C CA . LEU A 1 115 ? 2.208 -1.523 -8.025 1.00 98.12 115 LEU A CA 1
ATOM 932 C C . LEU A 1 115 ? 3.333 -2.539 -8.269 1.00 98.12 115 LEU A C 1
ATOM 934 O O . LEU A 1 115 ? 4.254 -2.247 -9.025 1.00 98.12 115 LEU A O 1
ATOM 938 N N . LEU A 1 116 ? 3.269 -3.721 -7.651 1.00 98.00 116 LEU A N 1
ATOM 939 C CA . LEU A 1 116 ? 4.245 -4.788 -7.884 1.00 98.00 116 LEU A CA 1
ATOM 940 C C . LEU A 1 116 ? 4.175 -5.317 -9.322 1.00 98.00 116 LEU A C 1
ATOM 942 O O . LEU A 1 116 ? 5.221 -5.494 -9.944 1.00 98.00 116 LEU A O 1
ATOM 946 N N . ASP A 1 117 ? 2.968 -5.497 -9.862 1.00 98.31 117 ASP A N 1
ATOM 947 C CA . ASP A 1 117 ? 2.763 -5.910 -11.254 1.00 98.31 117 ASP A CA 1
ATOM 948 C C . ASP A 1 117 ? 3.302 -4.845 -12.233 1.00 98.31 117 ASP A C 1
ATOM 950 O O . ASP A 1 117 ? 3.977 -5.170 -13.212 1.00 98.31 117 ASP A O 1
ATOM 954 N N . GLU A 1 118 ? 3.074 -3.556 -11.948 1.00 98.12 118 GLU A N 1
ATOM 955 C CA . GLU A 1 118 ? 3.629 -2.437 -12.726 1.00 98.12 118 GLU A CA 1
ATOM 956 C C . GLU A 1 118 ? 5.166 -2.418 -12.692 1.00 98.12 118 GLU A C 1
ATOM 958 O O . GLU A 1 118 ? 5.808 -2.283 -13.736 1.00 98.12 118 GLU A O 1
ATOM 963 N N . LEU A 1 119 ? 5.772 -2.584 -11.511 1.00 98.19 119 LEU A N 1
ATOM 964 C CA . LEU A 1 119 ? 7.229 -2.654 -11.346 1.00 98.19 119 LEU A CA 1
ATOM 965 C C . LEU A 1 119 ? 7.826 -3.839 -12.114 1.00 98.19 119 LEU A C 1
ATOM 967 O O . LEU A 1 119 ? 8.873 -3.711 -12.754 1.00 98.19 119 LEU A O 1
ATOM 971 N N . GLU A 1 120 ? 7.160 -4.993 -12.078 1.00 98.00 120 GLU A N 1
ATOM 972 C CA . GLU A 1 120 ? 7.578 -6.163 -12.839 1.00 98.00 120 GLU A CA 1
ATOM 973 C C . GLU A 1 120 ? 7.481 -5.931 -14.352 1.00 98.00 120 GLU A C 1
ATOM 975 O O . GLU A 1 120 ? 8.399 -6.320 -15.081 1.00 98.00 120 GLU A O 1
ATOM 980 N N . SER A 1 121 ? 6.427 -5.270 -14.829 1.00 97.94 121 SER A N 1
ATOM 981 C CA . SER A 1 121 ? 6.299 -4.904 -16.240 1.00 97.94 121 SER A CA 1
ATOM 982 C C . SER A 1 121 ? 7.406 -3.944 -16.681 1.00 97.94 121 SER A C 1
ATOM 984 O O . SER A 1 121 ? 8.044 -4.193 -17.701 1.00 97.94 121 SER A O 1
ATOM 986 N N . LEU A 1 122 ? 7.709 -2.905 -15.896 1.00 97.62 122 LEU A N 1
ATOM 987 C CA . LEU A 1 122 ? 8.790 -1.958 -16.200 1.00 97.62 122 LEU A CA 1
ATOM 988 C C . LEU A 1 122 ? 10.156 -2.654 -16.291 1.00 97.62 122 LEU A C 1
ATOM 990 O O . LEU A 1 122 ? 10.921 -2.395 -17.220 1.00 97.62 122 LEU A O 1
ATOM 994 N N . LYS A 1 123 ? 10.435 -3.589 -15.374 1.00 96.50 123 LYS A N 1
ATOM 995 C CA . LYS A 1 123 ? 11.638 -4.435 -15.416 1.00 96.50 123 LYS A CA 1
ATOM 996 C C . LYS A 1 123 ? 11.719 -5.231 -16.723 1.00 96.50 123 LYS A C 1
ATOM 998 O O . LYS A 1 123 ? 12.776 -5.251 -17.349 1.00 96.50 123 LYS A O 1
ATOM 1003 N N . HIS A 1 124 ? 10.633 -5.891 -17.131 1.00 96.00 124 HIS A N 1
ATOM 1004 C CA . HIS A 1 124 ? 10.611 -6.659 -18.381 1.00 96.00 124 HIS A CA 1
ATOM 1005 C C . HIS A 1 124 ? 10.801 -5.757 -19.604 1.00 96.00 124 HIS A C 1
ATOM 1007 O O . HIS A 1 124 ? 11.647 -6.059 -20.439 1.00 96.00 124 HIS A O 1
ATOM 1013 N N . ASN A 1 125 ? 10.123 -4.607 -19.650 1.00 94.56 125 ASN A N 1
ATOM 1014 C CA . ASN A 1 125 ? 10.263 -3.642 -20.741 1.00 94.56 125 ASN A CA 1
ATOM 1015 C C . ASN A 1 125 ? 11.715 -3.164 -20.896 1.00 94.56 125 ASN A C 1
ATOM 1017 O O . ASN A 1 125 ? 12.230 -3.124 -22.010 1.00 94.56 125 ASN A O 1
ATOM 1021 N N . ALA A 1 126 ? 12.398 -2.846 -19.789 1.00 93.00 126 ALA A N 1
ATOM 1022 C CA . ALA A 1 126 ? 13.808 -2.456 -19.826 1.00 93.00 126 ALA A CA 1
ATOM 1023 C C . ALA A 1 126 ? 14.699 -3.576 -20.384 1.00 93.00 126 ALA A C 1
ATOM 1025 O O . ALA A 1 126 ? 15.559 -3.322 -21.226 1.00 93.00 126 ALA A O 1
ATOM 1026 N N . ILE A 1 127 ? 14.485 -4.819 -19.937 1.00 91.62 127 ILE A N 1
ATOM 1027 C CA . ILE A 1 127 ? 15.236 -5.986 -20.419 1.00 91.62 127 ILE A CA 1
ATOM 1028 C C . ILE A 1 127 ? 15.018 -6.190 -21.921 1.00 91.62 127 ILE A C 1
ATOM 1030 O O . ILE A 1 127 ? 15.985 -6.437 -22.639 1.00 91.62 127 ILE A O 1
ATOM 1034 N N . ASP A 1 128 ? 13.777 -6.096 -22.391 1.00 92.06 128 ASP A N 1
ATOM 1035 C CA . ASP A 1 128 ? 13.439 -6.323 -23.795 1.00 92.06 128 ASP A CA 1
ATOM 1036 C C . ASP A 1 128 ? 14.039 -5.239 -24.695 1.00 92.06 128 ASP A C 1
ATOM 1038 O O . ASP A 1 128 ? 14.640 -5.567 -25.714 1.00 92.06 128 ASP A O 1
ATOM 1042 N N . ILE A 1 129 ? 13.990 -3.967 -24.285 1.00 90.31 129 ILE A N 1
ATOM 1043 C CA . ILE A 1 129 ? 14.633 -2.861 -25.015 1.00 90.31 129 ILE A CA 1
ATOM 1044 C C . ILE A 1 129 ? 16.148 -3.070 -25.113 1.00 90.31 129 ILE A C 1
ATOM 1046 O O . ILE A 1 129 ? 16.715 -2.946 -26.196 1.00 90.31 129 ILE A O 1
ATOM 1050 N N . ILE A 1 130 ? 16.806 -3.432 -24.006 1.00 88.19 130 ILE A N 1
ATOM 1051 C CA . ILE A 1 130 ? 18.255 -3.682 -23.995 1.00 88.19 130 ILE A CA 1
ATOM 1052 C C . ILE A 1 130 ? 18.611 -4.860 -24.907 1.00 88.19 130 ILE A C 1
ATOM 1054 O O . ILE A 1 130 ? 19.572 -4.774 -25.669 1.00 88.19 130 ILE A O 1
ATOM 1058 N N . LYS A 1 131 ? 17.845 -5.957 -24.853 1.00 87.62 131 LYS A N 1
ATOM 1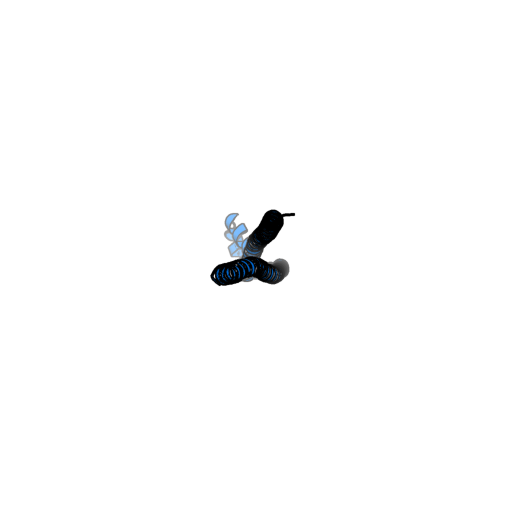059 C CA . LYS A 1 131 ? 18.055 -7.114 -25.734 1.00 87.62 131 LYS A CA 1
ATOM 1060 C C . LYS A 1 131 ? 17.898 -6.735 -27.200 1.00 87.62 131 LYS A C 1
ATOM 1062 O O . LYS A 1 131 ? 18.771 -7.067 -27.990 1.00 87.62 131 LYS A O 1
ATOM 1067 N N . HIS A 1 132 ? 16.834 -6.011 -27.544 1.00 85.50 132 HIS A N 1
ATOM 1068 C CA . HIS A 1 132 ? 16.602 -5.564 -28.913 1.00 85.50 132 HIS A CA 1
ATOM 1069 C C . HIS A 1 132 ? 17.735 -4.677 -29.429 1.00 85.50 132 HIS A C 1
ATOM 1071 O O . HIS A 1 132 ? 18.213 -4.918 -30.532 1.00 85.50 132 HIS A O 1
ATOM 1077 N N . ALA A 1 133 ? 18.227 -3.735 -28.620 1.00 81.50 133 ALA A N 1
ATOM 1078 C CA . ALA A 1 133 ? 19.371 -2.911 -29.000 1.00 81.50 133 ALA A CA 1
ATOM 1079 C C . ALA A 1 133 ? 20.630 -3.764 -29.248 1.00 81.50 133 ALA A C 1
ATOM 1081 O O . ALA A 1 133 ? 21.310 -3.597 -30.256 1.00 81.50 133 ALA A O 1
ATOM 1082 N N . ILE A 1 134 ? 20.925 -4.733 -28.374 1.00 79.06 134 ILE A N 1
ATOM 1083 C CA . ILE A 1 134 ? 22.066 -5.648 -28.554 1.00 79.06 134 ILE A CA 1
ATOM 1084 C C . ILE A 1 134 ? 21.911 -6.498 -29.825 1.00 79.06 134 ILE A C 1
ATOM 1086 O O . ILE A 1 134 ? 22.883 -6.670 -30.561 1.00 79.06 134 ILE A O 1
ATOM 1090 N N . ASP A 1 135 ? 20.714 -7.023 -30.092 1.00 78.44 135 ASP A N 1
ATOM 1091 C CA . ASP A 1 135 ? 20.439 -7.890 -31.241 1.00 78.44 135 ASP A CA 1
ATOM 1092 C C . ASP A 1 135 ? 20.484 -7.121 -32.575 1.00 78.44 135 ASP A C 1
ATOM 1094 O O . ASP A 1 135 ? 21.040 -7.627 -33.556 1.00 78.44 135 ASP A O 1
ATOM 1098 N N . GLU A 1 136 ? 19.976 -5.883 -32.617 1.00 66.38 136 GLU A N 1
ATOM 1099 C CA . GLU A 1 136 ? 20.116 -4.980 -33.770 1.00 66.38 136 GLU A CA 1
ATOM 1100 C C . GLU A 1 136 ? 21.598 -4.672 -34.049 1.00 66.38 136 GLU A C 1
ATOM 1102 O O . GLU A 1 136 ? 22.066 -4.842 -35.177 1.00 66.38 136 GLU A O 1
ATOM 1107 N N . HIS A 1 137 ? 22.383 -4.362 -33.012 1.00 60.72 137 HIS A N 1
ATOM 1108 C CA . HIS A 1 137 ? 23.827 -4.138 -33.143 1.00 60.72 137 HIS A CA 1
ATOM 1109 C C . HIS A 1 137 ? 24.629 -5.414 -33.477 1.00 60.72 137 HIS A C 1
ATOM 1111 O O . HIS A 1 137 ? 25.710 -5.340 -34.073 1.00 60.72 137 HIS A O 1
ATOM 1117 N N . SER A 1 138 ? 24.115 -6.602 -33.137 1.00 55.41 138 SER A N 1
ATOM 1118 C CA . SER A 1 138 ? 24.717 -7.883 -33.524 1.00 55.41 138 SER A CA 1
ATOM 1119 C C . SER A 1 138 ? 24.529 -8.166 -35.021 1.00 55.41 138 SER A C 1
ATOM 1121 O O . SER A 1 138 ? 25.458 -8.648 -35.673 1.00 55.41 138 SER A O 1
ATOM 1123 N N . SER A 1 139 ? 23.379 -7.794 -35.602 1.00 52.69 139 SER A N 1
ATOM 1124 C CA . SER A 1 139 ? 23.153 -7.877 -37.056 1.00 52.69 139 SER A CA 1
ATOM 1125 C C . SER A 1 139 ? 24.097 -6.979 -37.855 1.00 52.69 139 SER A C 1
ATOM 1127 O O . SER A 1 139 ? 24.625 -7.428 -38.874 1.00 52.69 139 SER A O 1
ATOM 1129 N N . ASP A 1 140 ? 24.384 -5.767 -37.378 1.00 52.25 140 ASP A N 1
ATOM 1130 C CA . ASP A 1 140 ? 25.327 -4.859 -38.047 1.00 52.25 140 ASP A CA 1
ATOM 1131 C C . ASP A 1 140 ? 26.771 -5.393 -38.013 1.00 52.25 140 ASP A C 1
ATOM 1133 O O . ASP A 1 140 ? 27.490 -5.334 -39.015 1.00 52.25 140 ASP A O 1
ATOM 1137 N N . CYS A 1 141 ? 27.188 -6.018 -36.904 1.00 49.97 141 CYS A N 1
ATOM 1138 C CA . CYS A 1 141 ? 28.478 -6.715 -36.826 1.00 49.97 141 CYS A CA 1
ATOM 1139 C C . CYS A 1 141 ? 28.574 -7.886 -37.822 1.00 49.97 141 CYS A C 1
ATOM 1141 O O . CYS A 1 141 ? 29.612 -8.080 -38.459 1.00 49.97 141 CYS A O 1
ATOM 1143 N N . VAL A 1 142 ? 27.497 -8.663 -37.981 1.00 49.69 142 VAL A N 1
ATOM 1144 C CA . VAL A 1 142 ? 27.446 -9.792 -38.927 1.00 49.69 142 VAL A CA 1
ATOM 1145 C C . VAL A 1 142 ? 27.449 -9.302 -40.379 1.00 49.69 142 VAL A C 1
ATOM 1147 O O . VAL A 1 142 ? 28.112 -9.908 -41.223 1.00 49.69 142 VAL A O 1
ATOM 1150 N N . PHE A 1 143 ? 26.768 -8.193 -40.682 1.00 51.72 143 PHE A N 1
ATOM 1151 C CA . PHE A 1 143 ? 26.740 -7.615 -42.028 1.00 51.72 143 PHE A CA 1
ATOM 1152 C C . PHE A 1 143 ? 28.123 -7.096 -42.451 1.00 51.72 143 PHE A C 1
ATOM 1154 O O . PHE A 1 143 ? 28.582 -7.416 -43.550 1.00 51.72 143 PHE A O 1
ATOM 1161 N N . ASN A 1 144 ? 28.834 -6.411 -41.548 1.00 54.41 144 ASN A N 1
ATOM 1162 C CA . ASN A 1 144 ? 30.202 -5.940 -41.788 1.00 54.41 144 ASN A CA 1
ATOM 1163 C C . ASN A 1 144 ? 31.188 -7.107 -41.983 1.00 54.41 144 ASN A C 1
ATOM 1165 O O . ASN A 1 144 ? 31.961 -7.112 -42.940 1.00 54.41 144 ASN A O 1
ATOM 1169 N N . PHE A 1 145 ? 31.090 -8.171 -41.175 1.00 48.34 145 PHE A N 1
ATOM 1170 C CA . PHE A 1 145 ? 31.944 -9.360 -41.322 1.00 48.34 145 PHE A CA 1
ATOM 1171 C C . PHE A 1 145 ? 31.695 -10.116 -42.646 1.00 48.34 145 PHE A C 1
ATOM 1173 O O . PHE A 1 145 ? 32.624 -10.618 -43.289 1.00 48.34 145 PHE A O 1
ATOM 1180 N N . LEU A 1 146 ? 30.439 -10.183 -43.103 1.00 47.50 146 LEU A N 1
ATOM 1181 C CA . LEU A 1 146 ? 30.075 -10.788 -44.391 1.00 47.50 146 LEU A CA 1
ATOM 1182 C C . LEU A 1 146 ? 30.465 -9.918 -45.598 1.00 47.50 146 LEU A C 1
ATOM 1184 O O . LEU A 1 146 ? 30.677 -10.443 -46.694 1.00 47.50 146 LEU A O 1
ATOM 1188 N N . GLN A 1 147 ? 30.562 -8.601 -45.423 1.00 52.97 147 GLN A N 1
ATOM 1189 C CA . GLN A 1 147 ? 30.998 -7.678 -46.468 1.00 52.97 147 GLN A CA 1
ATOM 1190 C C . GLN A 1 147 ? 32.528 -7.674 -46.612 1.00 52.97 147 GLN A C 1
ATOM 1192 O O . GLN A 1 147 ? 33.037 -7.740 -47.736 1.00 52.97 147 GLN A O 1
ATOM 1197 N N . ASP A 1 148 ? 33.265 -7.734 -45.503 1.00 51.44 148 ASP A N 1
ATOM 1198 C CA . ASP A 1 148 ? 34.730 -7.830 -45.502 1.00 51.44 148 ASP A CA 1
ATOM 1199 C C . ASP A 1 148 ? 35.227 -9.151 -46.105 1.00 51.44 148 ASP A C 1
ATOM 1201 O O . ASP A 1 148 ? 36.157 -9.170 -46.916 1.00 51.44 148 ASP A O 1
ATOM 1205 N N . THR A 1 149 ? 34.551 -10.262 -45.802 1.00 50.56 149 THR A N 1
ATOM 1206 C CA . THR A 1 149 ? 34.888 -11.582 -4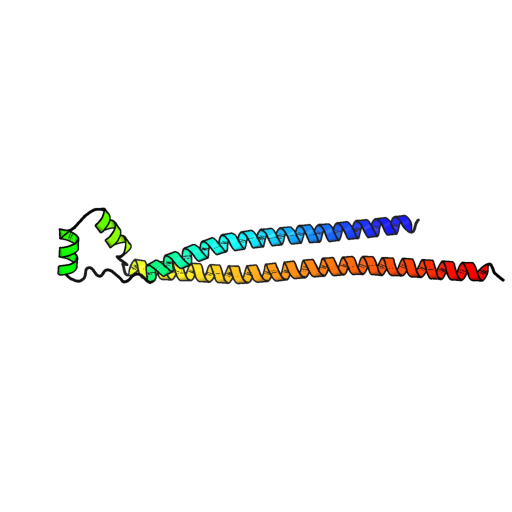6.368 1.00 50.56 149 THR A CA 1
ATOM 1207 C C . THR A 1 149 ? 34.622 -11.672 -47.875 1.00 50.56 149 THR A C 1
ATOM 1209 O O . THR A 1 149 ? 35.416 -12.275 -48.601 1.00 50.56 149 THR A O 1
ATOM 1212 N N . LYS A 1 150 ? 33.571 -11.014 -48.389 1.00 51.44 150 LYS A N 1
ATOM 1213 C CA . LYS A 1 150 ? 33.319 -10.902 -49.842 1.00 51.44 150 LYS A CA 1
ATOM 1214 C C . LYS A 1 150 ? 34.351 -10.026 -50.555 1.00 51.44 150 LYS A C 1
ATOM 1216 O O . LYS A 1 150 ? 34.741 -10.336 -51.679 1.00 51.44 150 LYS A O 1
ATOM 1221 N N . THR A 1 151 ? 34.817 -8.960 -49.907 1.00 51.97 151 THR A N 1
ATOM 1222 C CA . THR A 1 151 ? 35.790 -8.021 -50.491 1.00 51.97 151 THR A CA 1
ATOM 1223 C C . THR A 1 151 ? 37.194 -8.635 -50.554 1.00 51.97 151 THR A C 1
ATOM 1225 O O . THR A 1 151 ? 37.904 -8.461 -51.543 1.00 51.97 151 THR A O 1
ATOM 1228 N N . GLN A 1 152 ? 37.572 -9.457 -49.569 1.00 50.97 152 GLN A N 1
ATOM 1229 C CA . GLN A 1 152 ? 38.843 -10.194 -49.582 1.00 50.97 152 GLN A CA 1
ATOM 1230 C C . GLN A 1 152 ? 38.892 -11.312 -50.640 1.00 50.97 152 GLN A C 1
ATOM 1232 O O . GLN A 1 152 ? 39.945 -11.539 -51.235 1.00 50.97 152 GLN A O 1
ATOM 1237 N N . GLN A 1 153 ? 37.768 -11.972 -50.946 1.00 49.38 153 GLN A N 1
ATOM 1238 C CA . GLN A 1 153 ? 37.701 -12.964 -52.033 1.00 49.38 153 GLN A CA 1
ATOM 1239 C C . GLN A 1 153 ? 37.761 -12.338 -53.437 1.00 49.38 153 GLN A C 1
ATOM 1241 O O . GLN A 1 153 ? 38.281 -12.966 -54.356 1.00 49.38 153 GLN A O 1
ATOM 1246 N N . ALA A 1 154 ? 37.288 -11.101 -53.610 1.00 51.16 154 ALA A N 1
ATOM 1247 C CA . ALA A 1 154 ? 37.320 -10.392 -54.893 1.00 51.16 154 ALA A CA 1
ATOM 1248 C C . ALA A 1 154 ? 38.697 -9.791 -55.249 1.00 51.16 154 ALA A C 1
ATOM 1250 O O . ALA A 1 154 ? 38.904 -9.364 -56.382 1.00 51.16 154 ALA A O 1
ATOM 1251 N N . HIS A 1 155 ? 39.642 -9.745 -54.305 1.00 50.47 155 HIS A N 1
ATOM 1252 C CA . HIS A 1 155 ? 41.004 -9.230 -54.516 1.00 50.47 155 HIS A CA 1
ATOM 1253 C C . HIS A 1 155 ? 42.076 -10.330 -54.602 1.00 50.47 155 HIS A C 1
ATOM 1255 O O . HIS A 1 155 ? 43.263 -10.020 -54.679 1.00 50.47 155 HIS A O 1
ATOM 1261 N N . SER A 1 156 ? 41.675 -11.607 -54.603 1.00 49.53 156 SER A N 1
ATOM 1262 C CA . SER A 1 156 ? 42.579 -12.765 -54.701 1.00 49.53 156 SER A CA 1
ATOM 1263 C C . SER A 1 156 ? 42.368 -13.611 -55.971 1.00 49.53 156 SER A C 1
ATOM 1265 O O . SER A 1 156 ? 42.748 -14.780 -55.998 1.00 49.53 156 SER A O 1
ATOM 1267 N N . VAL A 1 157 ? 41.780 -13.030 -57.026 1.00 40.59 157 VAL A N 1
ATOM 1268 C CA . VAL A 1 157 ? 41.654 -13.646 -58.364 1.00 40.59 157 VAL A CA 1
ATOM 1269 C C . VAL A 1 157 ? 42.305 -12.760 -59.413 1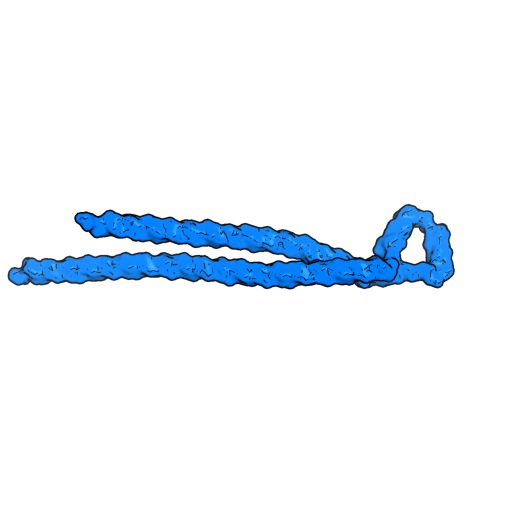.00 40.59 157 VAL A C 1
ATOM 1271 O O . VAL A 1 157 ? 42.036 -11.539 -59.385 1.00 40.59 157 VAL A O 1
#

Secondary structure (DSSP, 8-state):
--HHHHHHHHHHHHHHHHHHHHHHHHHHHHHHHHHHHHHHHHHHHHHHHHHHHHSPP--TTSHHHHHHHHHT--HHHHHHHHHH---HHHHHHHHHHHHHHHHHHHHHHHHHHHHHHHHHHHHHHHHHHHHHHHHHHHHHHHHHHHHHHHHHHHT--

Sequence (157 aa):
MDHEVLLEDLIDKTVDTIFQIFVDFMARCAKFEELADAGEGFLRGFYREQEICRRPPLYKTSSVVDEVINSNYTDELAEYVEAGFNKHENVVKNVSKLNSCKLRLEDYLIKAKVLLDELESLKHNAIDIIKHAIDEHSSDCVFNFLQDTKTQQAHSV

Foldseek 3Di:
DDPVVVLVVLVVVLVVVLVVLVVVLVVLVVVLVVLVVVLVVLVVLLVVLVVLLPQDAPDPPDPVSVCVCVVPPDPVSVVVNVSRHDDVVNNVVSVVSNVVSVVSNVVSVVVSVVSVVVSVVSVVVNVVSVVVSVVVVVVVVVVVVVVVVVVVVVVPD

pLDDT: mean 80.8, std 16.23, range [40.59, 98.38]

Organism: NCBI:txid906689